Protein AF-A0A3E0DEE4-F1 (afdb_monomer_lite)

Radius of gyration: 17.73 Å; chains: 1; bounding box: 38×22×47 Å

Secondary structure (DSSP, 8-state):
-HHHHGGG----TT-----SS--HHHHHHHHHHHHHHHHHHHTSPP--SHHHHHHHHHHHHHHHHHHHHHHHHHHHHHHHHH-

Sequence (83 aa):
MRNQLFKSDNRDSNFTYRGESPSRLDNLTDAVFGIAVTPLIFNMASANSLEDLIVFTKTLPAFLISIGFLIVIWQEHVRFSEI

Structure (mmCIF, N/CA/C/O backbone):
data_AF-A0A3E0DEE4-F1
#
_entry.id   AF-A0A3E0DEE4-F1
#
loop_
_atom_site.group_PDB
_atom_site.id
_atom_site.type_symbol
_atom_site.label_atom_id
_atom_site.label_alt_id
_atom_site.label_comp_id
_atom_site.label_asym_id
_atom_site.label_entity_id
_atom_site.label_seq_id
_atom_site.pdbx_PDB_ins_code
_atom_site.Cartn_x
_atom_site.Cartn_y
_atom_site.Cartn_z
_atom_site.occupancy
_atom_site.B_iso_or_equiv
_atom_site.auth_seq_id
_atom_site.auth_comp_id
_atom_site.auth_asym_id
_atom_site.auth_atom_id
_atom_site.pdbx_PDB_model_num
ATOM 1 N N . MET A 1 1 ? -10.856 5.156 3.557 1.00 58.34 1 MET A N 1
ATOM 2 C CA . MET A 1 1 ? -10.578 3.864 2.890 1.00 58.34 1 MET A CA 1
ATOM 3 C C . MET A 1 1 ? -10.943 2.688 3.799 1.00 58.34 1 MET A C 1
ATOM 5 O O . MET A 1 1 ? -11.785 1.900 3.398 1.00 58.34 1 MET A O 1
ATOM 9 N N . ARG A 1 2 ? -10.456 2.640 5.052 1.00 63.72 2 ARG A N 1
ATOM 10 C CA . ARG A 1 2 ? -10.844 1.644 6.081 1.00 63.72 2 ARG A CA 1
ATOM 11 C C . ARG A 1 2 ? -12.357 1.439 6.283 1.00 63.72 2 ARG A C 1
ATOM 13 O O . ARG A 1 2 ? -12.813 0.307 6.278 1.00 63.72 2 ARG A O 1
ATOM 20 N N . ASN A 1 3 ? -13.154 2.511 6.343 1.00 61.31 3 ASN A N 1
ATOM 21 C CA . ASN A 1 3 ? -14.610 2.415 6.574 1.00 61.31 3 ASN A CA 1
ATOM 22 C C . ASN A 1 3 ? -15.384 1.605 5.519 1.00 61.31 3 ASN A C 1
ATOM 24 O O . ASN A 1 3 ? -16.503 1.177 5.781 1.00 61.31 3 ASN A O 1
ATOM 28 N N . GLN A 1 4 ? -14.813 1.405 4.327 1.00 64.19 4 GLN A N 1
ATOM 29 C CA . GLN A 1 4 ? -15.417 0.556 3.300 1.00 64.19 4 GLN A CA 1
ATOM 30 C C . GLN A 1 4 ? -15.132 -0.934 3.536 1.00 64.19 4 GLN A C 1
ATOM 32 O O . GLN A 1 4 ? -15.970 -1.753 3.175 1.00 64.19 4 GLN A O 1
ATOM 37 N N . LEU A 1 5 ? -14.009 -1.278 4.183 1.00 60.41 5 LEU A N 1
ATOM 38 C CA . LEU A 1 5 ? -13.693 -2.654 4.586 1.00 60.41 5 LEU A CA 1
ATOM 39 C C . LEU A 1 5 ? -14.623 -3.113 5.715 1.00 60.41 5 LEU A C 1
ATOM 41 O O . LEU A 1 5 ? -15.206 -4.187 5.624 1.00 60.41 5 LEU A O 1
ATOM 45 N N . PHE A 1 6 ? -14.868 -2.248 6.705 1.00 62.69 6 PHE A N 1
ATOM 46 C CA . PHE A 1 6 ? -15.752 -2.553 7.839 1.00 62.69 6 PHE A CA 1
ATOM 47 C C . PHE A 1 6 ? -17.210 -2.821 7.436 1.00 62.69 6 PHE A C 1
ATOM 49 O O . PHE A 1 6 ? -17.939 -3.511 8.139 1.00 62.69 6 PHE A O 1
ATOM 56 N N . LYS A 1 7 ? -17.658 -2.297 6.288 1.00 56.47 7 LYS A N 1
ATOM 57 C CA . LYS A 1 7 ? -19.037 -2.482 5.810 1.00 56.47 7 LYS A CA 1
ATOM 58 C C . LYS A 1 7 ? -19.281 -3.867 5.187 1.00 56.47 7 LYS A C 1
ATOM 60 O O . LYS A 1 7 ? -20.431 -4.208 4.928 1.00 56.47 7 LYS A O 1
ATOM 65 N N . SER A 1 8 ? -18.224 -4.637 4.920 1.00 56.28 8 SER A N 1
ATOM 66 C CA . SER A 1 8 ? -18.299 -5.946 4.257 1.00 56.28 8 SER A CA 1
ATOM 67 C C . SER A 1 8 ? -18.209 -7.136 5.220 1.00 56.28 8 SER A C 1
ATOM 69 O O . SER A 1 8 ? -18.274 -8.276 4.757 1.00 56.28 8 SER A O 1
ATOM 71 N N . ASP A 1 9 ? -18.009 -6.910 6.519 1.00 63.81 9 ASP A N 1
ATOM 72 C CA . ASP A 1 9 ? -17.520 -7.976 7.388 1.00 63.81 9 ASP A CA 1
ATOM 73 C C . ASP A 1 9 ? -18.645 -8.858 7.957 1.00 63.81 9 ASP A C 1
ATOM 75 O O . ASP A 1 9 ? -19.609 -8.374 8.556 1.00 63.81 9 ASP A O 1
ATOM 79 N N . ASN A 1 10 ? -18.501 -10.177 7.784 1.00 66.88 10 ASN A N 1
ATOM 80 C CA . ASN A 1 10 ? -19.230 -11.183 8.561 1.00 66.88 10 ASN A CA 1
ATOM 81 C C . ASN A 1 10 ? -18.624 -11.184 9.971 1.00 66.88 10 ASN A C 1
ATOM 83 O O . ASN A 1 10 ? -17.841 -12.065 10.317 1.00 66.88 10 ASN A O 1
ATOM 87 N N . ARG A 1 11 ? -18.941 -10.155 10.763 1.00 70.94 11 ARG A N 1
ATOM 88 C CA . ARG A 1 11 ? -18.465 -10.043 12.144 1.00 70.94 11 ARG A CA 1
ATOM 89 C C . ARG A 1 11 ? -18.915 -11.272 12.935 1.00 70.94 11 ARG A C 1
ATOM 91 O O . ARG A 1 11 ? -20.110 -11.569 12.989 1.00 70.94 11 ARG A O 1
ATOM 98 N N . ASP A 1 12 ? -17.969 -11.980 13.544 1.00 76.50 12 ASP A N 1
ATOM 99 C CA . ASP A 1 12 ? -18.280 -13.127 14.395 1.00 76.50 12 ASP A CA 1
ATOM 100 C C . ASP A 1 12 ? -18.962 -12.622 15.671 1.00 76.50 12 ASP A C 1
ATOM 102 O O . ASP A 1 12 ? -18.423 -11.781 16.391 1.00 76.50 12 ASP A O 1
ATOM 106 N N . SER A 1 13 ? -20.148 -13.149 15.974 1.00 75.94 13 SER A N 1
ATOM 107 C CA . SER A 1 13 ? -20.896 -12.815 17.190 1.00 75.94 13 SER A CA 1
ATOM 108 C C . SER A 1 13 ? -20.151 -13.159 18.484 1.00 75.94 13 SER A C 1
ATOM 110 O O . SER A 1 13 ? -20.497 -12.641 19.543 1.00 75.94 13 SER A O 1
ATOM 112 N N . ASN A 1 14 ? -19.147 -14.038 18.416 1.00 82.25 14 ASN A N 1
ATOM 113 C CA . ASN A 1 14 ? -18.319 -14.425 19.556 1.00 82.25 14 ASN A CA 1
ATOM 114 C C . ASN A 1 14 ? -17.148 -13.462 19.801 1.00 82.25 14 ASN A C 1
ATOM 116 O O . ASN A 1 14 ? -16.462 -13.593 20.816 1.00 82.25 14 ASN A O 1
ATOM 120 N N . PHE A 1 15 ? -16.902 -12.509 18.896 1.00 79.25 15 PHE A N 1
ATOM 121 C CA . PHE A 1 15 ? -15.773 -11.594 18.984 1.00 79.25 15 PHE A CA 1
ATOM 122 C C . PHE A 1 15 ? -16.222 -10.164 19.327 1.00 79.25 15 PHE A C 1
ATOM 124 O O . PHE A 1 15 ? -17.186 -9.638 18.775 1.00 79.25 15 PHE A O 1
ATOM 131 N N . THR A 1 16 ? -15.526 -9.513 20.267 1.00 75.56 16 THR A N 1
ATOM 132 C CA . THR A 1 16 ? -15.779 -8.106 20.621 1.00 75.56 16 THR A CA 1
ATOM 133 C C . THR A 1 16 ? -14.757 -7.219 19.930 1.00 75.56 16 THR A C 1
ATOM 135 O O . THR A 1 16 ? -13.643 -7.077 20.420 1.00 75.56 16 THR A O 1
ATOM 138 N N . TYR A 1 17 ? -15.153 -6.609 18.821 1.00 75.88 17 TYR A N 1
ATOM 139 C CA . TYR A 1 17 ? -14.321 -5.701 18.034 1.00 75.88 17 TYR A CA 1
ATOM 140 C C . TYR A 1 17 ? -14.117 -4.374 18.776 1.00 75.88 17 TYR A C 1
ATOM 142 O O . TYR A 1 17 ? -15.077 -3.639 19.020 1.00 75.88 17 TYR A O 1
ATOM 150 N N . ARG A 1 18 ? -12.878 -4.077 19.185 1.00 73.12 18 ARG A N 1
ATOM 151 C CA . ARG A 1 18 ? -12.532 -2.877 19.977 1.00 73.12 18 ARG A CA 1
ATOM 152 C C . ARG A 1 18 ? -11.953 -1.743 19.135 1.00 73.12 18 ARG A C 1
ATOM 154 O O . ARG A 1 18 ? -11.882 -0.612 19.614 1.00 73.12 18 ARG A O 1
ATOM 161 N N . GLY A 1 19 ? -11.569 -2.021 17.890 1.00 72.50 19 GLY A N 1
ATOM 162 C CA . GLY A 1 19 ? -10.940 -1.061 16.982 1.00 72.50 19 GLY A CA 1
ATOM 163 C C . GLY A 1 19 ? -11.898 -0.196 16.154 1.00 72.50 19 GLY A C 1
ATOM 164 O O . GLY A 1 19 ? -11.513 0.248 15.075 1.00 72.50 19 GLY A O 1
ATOM 165 N N . GLU A 1 20 ? -13.130 0.074 16.615 1.00 68.19 20 GLU A N 1
ATOM 166 C CA . GLU A 1 20 ? -14.092 0.904 15.856 1.00 68.19 20 GLU A CA 1
ATOM 167 C C . GLU A 1 20 ? -13.607 2.350 15.641 1.00 68.19 20 GLU A C 1
ATOM 169 O O . GLU A 1 20 ? -13.971 2.997 14.656 1.00 68.19 20 GLU A O 1
ATOM 174 N N . SER A 1 21 ? -12.750 2.857 16.533 1.00 74.31 21 SER A N 1
ATOM 175 C CA . SER A 1 21 ? -12.061 4.138 16.365 1.00 74.31 21 SER A CA 1
ATOM 176 C C . SER A 1 21 ? -10.580 3.914 16.030 1.00 74.31 21 SER A C 1
ATOM 178 O O . SER A 1 21 ? -9.866 3.352 16.865 1.00 74.31 21 SER A O 1
ATOM 180 N N . PRO A 1 22 ? -10.079 4.384 14.871 1.00 74.94 22 PRO A N 1
ATOM 181 C CA . PRO A 1 22 ? -8.680 4.200 14.499 1.00 74.94 22 PRO A CA 1
ATOM 182 C C . PRO A 1 22 ? -7.747 4.924 15.475 1.00 74.94 22 PRO A C 1
ATOM 184 O O . PRO A 1 22 ? -7.908 6.116 15.758 1.00 74.94 22 PRO A O 1
ATOM 187 N N . SER A 1 23 ? -6.743 4.205 15.977 1.00 85.44 23 SER A N 1
ATOM 188 C CA . SER A 1 23 ? -5.723 4.766 16.858 1.00 85.44 23 SER A CA 1
ATOM 189 C C . SER A 1 23 ? -4.702 5.619 16.087 1.00 85.44 23 SER A C 1
ATOM 191 O O . SER A 1 23 ? -4.634 5.633 14.856 1.00 85.44 23 SER A O 1
ATOM 193 N N . ARG A 1 24 ? -3.826 6.332 16.810 1.00 88.88 24 ARG A N 1
ATOM 194 C CA . ARG A 1 24 ? -2.695 7.043 16.179 1.00 88.88 24 ARG A CA 1
ATOM 195 C C . ARG A 1 24 ? -1.744 6.090 15.445 1.00 88.88 24 ARG A C 1
ATOM 197 O O . ARG A 1 24 ? -1.167 6.487 14.437 1.00 88.88 24 ARG A O 1
ATOM 204 N N . LEU A 1 25 ? -1.587 4.864 15.946 1.00 87.88 25 LEU A N 1
ATOM 205 C CA . LEU A 1 25 ? -0.751 3.835 15.326 1.00 87.88 25 LEU A CA 1
ATOM 206 C C . LEU A 1 25 ? -1.375 3.330 14.020 1.00 87.88 25 LEU A C 1
ATOM 208 O O . LEU A 1 25 ? -0.671 3.136 13.033 1.00 87.88 25 LEU A O 1
ATOM 212 N N . ASP A 1 26 ? -2.698 3.195 13.994 1.00 86.12 26 ASP A N 1
ATOM 213 C CA . ASP A 1 26 ? -3.457 2.814 12.802 1.00 86.12 26 ASP A CA 1
ATOM 214 C C . ASP A 1 26 ? -3.318 3.843 11.681 1.00 86.12 26 ASP A C 1
ATOM 216 O O . ASP A 1 26 ? -3.062 3.490 10.532 1.00 86.12 26 ASP A O 1
ATOM 220 N N . ASN A 1 27 ? -3.398 5.128 12.024 1.00 88.69 27 ASN A N 1
ATOM 221 C CA . ASN A 1 27 ? -3.198 6.202 11.053 1.00 88.69 27 ASN A CA 1
ATOM 222 C C . ASN A 1 27 ? -1.751 6.256 10.538 1.00 88.69 27 ASN A C 1
ATOM 224 O O . ASN A 1 27 ? -1.520 6.547 9.365 1.00 88.69 27 ASN A O 1
ATOM 228 N N . LEU A 1 28 ? -0.769 5.972 11.401 1.00 92.25 28 LEU A N 1
ATOM 229 C CA . LEU A 1 28 ? 0.634 5.894 10.995 1.00 92.25 28 LEU A CA 1
ATOM 230 C C . LEU A 1 28 ? 0.875 4.713 10.047 1.00 92.25 28 LEU A C 1
ATOM 232 O O . LEU A 1 28 ? 1.534 4.877 9.025 1.00 92.25 28 LEU A O 1
ATOM 236 N N . THR A 1 29 ? 0.339 3.538 10.370 1.00 91.44 29 THR A N 1
ATOM 237 C CA . THR A 1 29 ? 0.488 2.336 9.537 1.00 91.44 29 THR A CA 1
ATOM 238 C C . THR A 1 29 ? -0.179 2.516 8.175 1.00 91.44 29 THR A C 1
ATOM 240 O O . THR A 1 29 ? 0.460 2.232 7.165 1.00 91.44 29 THR A O 1
ATOM 243 N N . ASP A 1 30 ? -1.374 3.110 8.108 1.00 88.94 30 ASP A N 1
ATOM 244 C CA . ASP A 1 30 ? -2.020 3.466 6.834 1.00 88.94 30 ASP A CA 1
ATOM 245 C C . ASP A 1 30 ? -1.149 4.394 5.977 1.00 88.94 30 ASP A C 1
ATOM 247 O O . ASP A 1 30 ? -1.007 4.184 4.770 1.00 88.94 30 ASP A O 1
ATOM 251 N N . ALA A 1 31 ? -0.519 5.397 6.598 1.00 91.44 31 ALA A N 1
ATOM 252 C CA . ALA A 1 31 ? 0.393 6.295 5.900 1.00 91.44 31 ALA A CA 1
ATOM 253 C C . ALA A 1 31 ? 1.636 5.557 5.376 1.00 91.44 31 ALA A C 1
ATOM 255 O O . ALA A 1 31 ? 2.035 5.770 4.233 1.00 91.44 31 ALA A O 1
ATOM 256 N N . VAL A 1 32 ? 2.226 4.658 6.171 1.00 92.44 32 VAL A N 1
ATOM 257 C CA . VAL A 1 32 ? 3.395 3.858 5.763 1.00 92.44 32 VAL A CA 1
ATOM 258 C C . VAL A 1 32 ? 3.060 2.956 4.575 1.00 92.44 32 VAL A C 1
ATOM 260 O O . VAL A 1 32 ? 3.807 2.956 3.598 1.00 92.44 32 VAL A O 1
ATOM 263 N N . PHE A 1 33 ? 1.932 2.240 4.609 1.00 90.19 33 PHE A N 1
ATOM 264 C CA . PHE A 1 33 ? 1.506 1.388 3.492 1.00 90.19 33 PHE A CA 1
ATOM 265 C C . PHE A 1 33 ? 1.175 2.201 2.232 1.00 90.19 33 PHE A C 1
ATOM 267 O O . PHE A 1 33 ? 1.548 1.793 1.132 1.00 90.19 33 PHE A O 1
ATOM 274 N N . GLY A 1 34 ? 0.556 3.378 2.376 1.00 87.88 34 GLY A N 1
ATOM 275 C CA . GLY A 1 34 ? 0.324 4.293 1.254 1.00 87.88 34 GLY A CA 1
ATOM 276 C C . GLY A 1 34 ? 1.622 4.822 0.633 1.00 87.88 34 GLY A C 1
ATOM 277 O O . GLY A 1 34 ? 1.746 4.895 -0.589 1.00 87.88 34 GLY A O 1
ATOM 278 N N . ILE A 1 35 ? 2.623 5.141 1.459 1.00 89.69 35 ILE A N 1
ATOM 279 C CA . ILE A 1 35 ? 3.931 5.621 0.996 1.00 89.69 35 ILE A CA 1
ATOM 280 C C . ILE A 1 35 ? 4.742 4.491 0.356 1.00 89.69 35 ILE A C 1
ATOM 282 O O . ILE A 1 35 ? 5.416 4.743 -0.639 1.00 89.69 35 ILE A O 1
ATOM 286 N N . ALA A 1 36 ? 4.656 3.257 0.864 1.00 88.31 36 ALA A N 1
ATOM 287 C CA . ALA A 1 36 ? 5.452 2.110 0.414 1.00 88.31 36 ALA A CA 1
ATOM 288 C C . ALA A 1 36 ? 5.279 1.764 -1.077 1.00 88.31 36 ALA A C 1
ATOM 290 O O . ALA A 1 36 ? 6.201 1.231 -1.692 1.00 88.31 36 ALA A O 1
ATOM 291 N N . VAL A 1 37 ? 4.149 2.133 -1.689 1.00 83.94 37 VAL A N 1
ATOM 292 C CA . VAL A 1 37 ? 3.904 1.978 -3.136 1.00 83.94 37 VAL A CA 1
ATOM 293 C C . VAL A 1 37 ? 4.824 2.870 -3.982 1.00 83.94 37 VAL A C 1
ATOM 295 O O . VAL A 1 37 ? 5.215 2.511 -5.089 1.00 83.94 37 VAL A O 1
ATOM 298 N N . THR A 1 38 ? 5.215 4.027 -3.455 1.00 85.12 38 THR A N 1
ATOM 299 C CA . THR A 1 38 ? 6.027 5.026 -4.160 1.00 85.12 38 THR A CA 1
ATOM 300 C C . THR A 1 38 ? 7.447 4.527 -4.480 1.00 85.12 38 THR A C 1
ATOM 302 O O . THR A 1 38 ? 7.823 4.541 -5.653 1.00 85.12 38 THR A O 1
ATOM 305 N N . PRO A 1 39 ? 8.256 4.034 -3.518 1.00 84.31 39 PRO A N 1
ATOM 306 C CA . PRO A 1 39 ? 9.598 3.530 -3.812 1.00 84.31 39 PRO A CA 1
ATOM 307 C C . PRO A 1 39 ? 9.601 2.304 -4.734 1.00 84.31 39 PRO A C 1
ATOM 309 O O . PRO A 1 39 ? 10.570 2.123 -5.463 1.00 84.31 39 PRO A O 1
ATOM 312 N N . LEU A 1 40 ? 8.523 1.510 -4.778 1.00 81.81 40 LEU A N 1
ATOM 313 C CA . LEU A 1 40 ? 8.376 0.435 -5.768 1.00 81.81 40 LEU A CA 1
ATOM 314 C C . LEU A 1 40 ? 8.384 0.973 -7.217 1.00 81.81 40 LEU A C 1
ATOM 316 O O . LEU A 1 40 ? 8.855 0.281 -8.113 1.00 81.81 40 LEU A O 1
ATOM 320 N N . ILE A 1 41 ? 7.902 2.204 -7.448 1.00 75.00 41 ILE A N 1
ATOM 321 C CA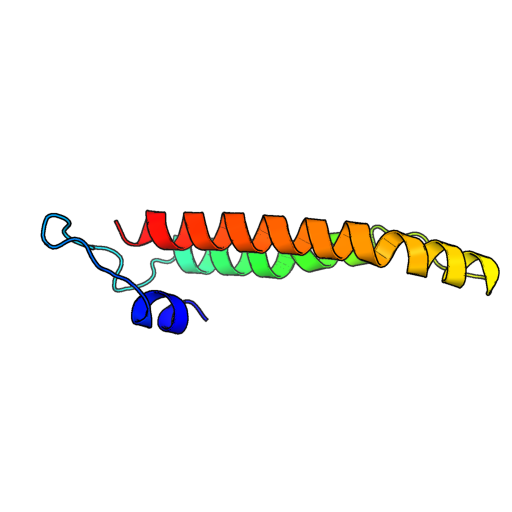 . ILE A 1 41 ? 7.950 2.879 -8.759 1.00 75.00 41 ILE A CA 1
ATOM 322 C C . ILE A 1 41 ? 9.327 3.509 -8.985 1.00 75.00 41 ILE A C 1
ATOM 324 O O . ILE A 1 41 ? 9.930 3.341 -10.042 1.00 75.00 41 ILE A O 1
ATOM 328 N N . PHE A 1 42 ? 9.825 4.245 -7.987 1.00 74.12 42 PHE A N 1
ATOM 329 C CA . PHE A 1 42 ? 11.031 5.070 -8.118 1.00 74.12 42 PHE A CA 1
ATOM 330 C C . PHE A 1 42 ? 12.352 4.291 -8.058 1.00 74.12 42 PHE A C 1
ATOM 332 O O . PHE A 1 42 ? 13.400 4.868 -8.335 1.00 74.12 42 PHE A O 1
ATOM 339 N N . ASN A 1 43 ? 12.339 2.998 -7.721 1.00 74.62 43 ASN A N 1
ATOM 340 C CA . ASN A 1 43 ? 13.548 2.170 -7.750 1.00 74.62 43 ASN A CA 1
ATOM 341 C C . ASN A 1 43 ? 14.020 1.825 -9.178 1.00 74.62 43 ASN A C 1
ATOM 343 O O . ASN A 1 43 ? 15.141 1.355 -9.354 1.00 74.62 43 ASN A O 1
ATOM 347 N N . MET A 1 44 ? 13.195 2.056 -10.202 1.00 65.62 44 MET A N 1
ATOM 348 C CA . MET A 1 44 ? 13.536 1.689 -11.575 1.00 65.62 44 MET A CA 1
ATOM 349 C C . MET A 1 44 ? 14.413 2.747 -12.261 1.00 65.62 44 MET A C 1
ATOM 351 O O . MET A 1 44 ? 14.181 3.948 -12.135 1.00 65.62 44 MET A O 1
ATOM 355 N N . ALA A 1 45 ? 15.440 2.283 -12.980 1.00 64.31 45 ALA A N 1
ATOM 356 C CA . ALA A 1 45 ? 16.390 3.126 -13.705 1.00 64.31 45 ALA A CA 1
ATOM 357 C C . ALA A 1 45 ? 15.692 4.032 -14.738 1.00 64.31 45 ALA A C 1
ATOM 359 O O . ALA A 1 45 ? 14.649 3.674 -15.289 1.00 64.31 45 ALA A O 1
ATOM 360 N N . SER A 1 46 ? 16.274 5.203 -15.019 1.00 70.50 46 SER A N 1
ATOM 361 C CA . SER A 1 46 ? 15.740 6.123 -16.025 1.00 70.50 46 SER A CA 1
ATOM 362 C C . SER A 1 46 ? 15.751 5.477 -17.413 1.00 70.50 46 SER A C 1
ATOM 364 O O . SER A 1 46 ? 16.788 5.019 -17.890 1.00 70.50 46 SER A O 1
ATOM 366 N N . ALA A 1 47 ? 14.590 5.449 -18.073 1.00 76.56 47 ALA A N 1
ATOM 367 C CA . ALA A 1 47 ? 14.490 5.030 -19.465 1.00 76.56 47 ALA A CA 1
ATOM 368 C C . ALA A 1 47 ? 14.961 6.183 -20.360 1.00 76.56 47 ALA A C 1
ATOM 370 O O . ALA A 1 47 ? 14.268 7.194 -20.484 1.00 76.56 47 ALA A O 1
ATOM 371 N N . ASN A 1 48 ? 16.151 6.051 -20.950 1.00 85.75 48 ASN A N 1
ATOM 372 C CA . ASN A 1 48 ? 16.739 7.084 -21.811 1.00 85.75 48 ASN A CA 1
ATOM 373 C C . ASN A 1 48 ? 16.546 6.767 -23.306 1.00 85.75 48 ASN A C 1
ATOM 375 O O . ASN A 1 48 ? 16.881 7.584 -24.162 1.00 85.75 48 ASN A O 1
ATOM 379 N N . SER A 1 49 ? 15.982 5.597 -23.623 1.00 89.19 49 SER A N 1
ATOM 380 C CA . SER A 1 49 ? 15.680 5.140 -24.978 1.00 89.19 49 SER A CA 1
ATOM 381 C C . SER A 1 49 ? 14.322 4.426 -25.071 1.00 89.19 49 SER A C 1
ATOM 383 O O . SER A 1 49 ? 13.725 4.029 -24.068 1.00 89.19 49 SER A O 1
ATOM 385 N N . LEU A 1 50 ? 13.828 4.237 -26.301 1.00 88.31 50 LEU A N 1
ATOM 386 C CA . LEU A 1 50 ? 12.610 3.459 -26.559 1.00 88.31 50 LEU A CA 1
ATOM 387 C C . LEU A 1 50 ? 12.764 1.991 -26.126 1.00 88.31 50 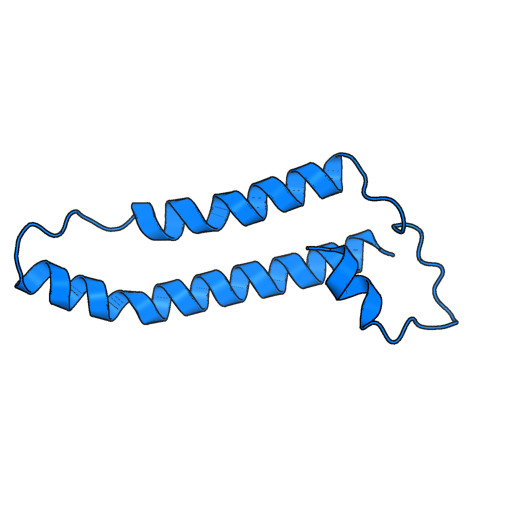LEU A C 1
ATOM 389 O O . LEU A 1 50 ? 11.806 1.386 -25.650 1.00 88.31 50 LEU A O 1
ATOM 393 N N . GLU A 1 51 ? 13.961 1.423 -26.276 1.00 89.12 51 GLU A N 1
ATOM 394 C CA . GLU A 1 51 ? 14.259 0.056 -25.846 1.00 89.12 51 GLU A CA 1
ATOM 395 C C . GLU A 1 51 ? 14.139 -0.078 -24.323 1.00 89.12 51 GLU A C 1
ATOM 397 O O . GLU A 1 51 ? 13.460 -0.987 -23.838 1.00 89.12 51 GLU A O 1
ATOM 402 N N . ASP A 1 52 ? 14.669 0.896 -23.577 1.00 85.88 52 ASP A N 1
ATOM 403 C CA . ASP A 1 52 ? 14.531 0.947 -22.118 1.00 85.88 52 ASP A CA 1
ATOM 404 C C . ASP A 1 52 ? 13.061 1.049 -21.688 1.00 85.88 52 ASP A C 1
ATOM 406 O O . ASP A 1 52 ? 12.658 0.423 -20.710 1.00 85.88 52 ASP A O 1
ATOM 410 N N . LEU A 1 53 ? 12.226 1.785 -22.435 1.00 86.38 53 LEU A N 1
ATOM 411 C CA . LEU A 1 53 ? 10.791 1.899 -22.153 1.00 86.38 53 LEU A CA 1
ATOM 412 C C . LEU A 1 53 ? 10.046 0.569 -22.360 1.00 86.38 53 LEU A C 1
ATOM 414 O O . LEU A 1 53 ? 9.140 0.223 -21.595 1.00 86.38 53 LEU A O 1
ATOM 418 N N . ILE A 1 54 ? 10.423 -0.202 -23.381 1.00 89.12 54 ILE A N 1
ATOM 419 C CA . ILE A 1 54 ? 9.856 -1.535 -23.623 1.00 89.12 54 ILE A CA 1
ATOM 420 C C . ILE A 1 54 ? 10.271 -2.491 -22.502 1.00 89.12 54 ILE A C 1
ATOM 422 O O . ILE A 1 54 ? 9.438 -3.249 -22.000 1.00 89.12 54 ILE A O 1
ATOM 426 N N . VAL A 1 55 ? 11.538 -2.449 -22.083 1.00 86.62 55 VAL A N 1
ATOM 427 C CA . VAL A 1 55 ? 12.041 -3.237 -20.947 1.00 86.62 55 VAL A CA 1
ATOM 428 C C . VAL A 1 55 ? 11.326 -2.844 -19.653 1.00 86.62 55 VAL A C 1
ATOM 430 O O . VAL A 1 55 ? 10.866 -3.722 -18.927 1.00 86.62 55 VAL A O 1
ATOM 433 N N . PHE A 1 56 ? 11.127 -1.549 -19.412 1.00 84.00 56 PHE A N 1
ATOM 434 C CA . PHE A 1 56 ? 10.349 -1.029 -18.286 1.00 84.00 56 PHE A CA 1
ATOM 435 C C . PHE A 1 56 ? 8.901 -1.531 -18.297 1.00 84.00 56 PHE A C 1
ATOM 437 O O . PHE A 1 56 ? 8.369 -1.983 -17.289 1.00 84.00 56 PHE A O 1
ATOM 444 N N . THR A 1 57 ? 8.239 -1.527 -19.451 1.00 86.62 57 THR A N 1
ATOM 445 C CA . THR A 1 57 ? 6.845 -1.988 -19.533 1.00 86.62 57 THR A CA 1
ATOM 446 C C . THR A 1 57 ? 6.723 -3.471 -19.160 1.00 86.62 57 THR A C 1
ATOM 448 O O . THR A 1 57 ? 5.720 -3.889 -18.582 1.00 86.62 57 THR A O 1
ATOM 451 N N . LYS A 1 58 ? 7.768 -4.273 -19.409 1.00 89.00 58 LYS A N 1
ATOM 452 C CA . LYS A 1 58 ? 7.817 -5.688 -19.010 1.00 89.00 58 LYS A CA 1
ATOM 453 C C . LYS A 1 58 ? 7.957 -5.896 -17.498 1.00 89.00 58 LYS A C 1
ATOM 455 O O . LYS A 1 58 ? 7.626 -6.983 -17.033 1.00 89.00 58 LYS A O 1
ATOM 460 N N . THR A 1 59 ? 8.412 -4.904 -16.729 1.00 85.38 59 THR A N 1
ATOM 461 C CA . THR A 1 59 ? 8.504 -5.000 -15.259 1.00 85.38 59 THR A CA 1
ATOM 462 C C . THR A 1 59 ? 7.215 -4.566 -14.555 1.00 85.38 59 THR A C 1
ATOM 464 O O . THR A 1 59 ? 6.996 -4.950 -13.404 1.00 85.38 59 THR A O 1
ATOM 467 N N . LEU A 1 60 ? 6.310 -3.857 -15.245 1.00 85.62 60 LEU A N 1
ATOM 468 C CA . LEU A 1 60 ? 5.012 -3.436 -14.696 1.00 85.62 60 LEU A CA 1
ATOM 469 C C . LEU A 1 60 ? 4.186 -4.579 -14.078 1.00 85.62 60 LEU A C 1
ATOM 471 O O . LEU A 1 60 ? 3.635 -4.370 -12.998 1.00 85.62 60 LEU A O 1
ATOM 475 N N . PRO A 1 61 ? 4.099 -5.791 -14.663 1.00 90.62 61 PRO A N 1
ATOM 476 C CA . PRO A 1 61 ? 3.365 -6.890 -14.038 1.00 90.62 61 PRO A CA 1
ATOM 477 C C . PRO A 1 61 ? 3.932 -7.287 -12.668 1.00 90.62 61 PRO A C 1
ATOM 479 O O . PRO A 1 61 ? 3.17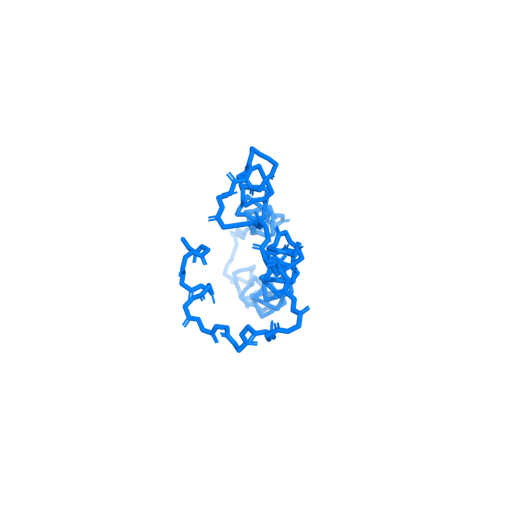1 -7.486 -11.724 1.00 90.62 61 PRO A O 1
ATOM 482 N N . ALA A 1 62 ? 5.260 -7.348 -12.526 1.00 89.19 62 ALA A N 1
ATOM 483 C CA . ALA A 1 62 ? 5.910 -7.667 -11.253 1.00 89.19 62 ALA A CA 1
ATOM 484 C C . ALA A 1 62 ? 5.660 -6.574 -10.198 1.00 89.19 62 ALA A C 1
ATOM 486 O O . ALA A 1 62 ? 5.429 -6.866 -9.021 1.00 89.19 62 ALA A O 1
ATOM 487 N N . PHE A 1 63 ? 5.634 -5.315 -10.637 1.00 86.56 63 PHE A N 1
ATOM 488 C CA . PHE A 1 63 ? 5.285 -4.172 -9.802 1.00 86.56 63 PHE A CA 1
ATOM 489 C C . PHE A 1 63 ? 3.826 -4.234 -9.316 1.00 86.56 63 PHE A C 1
ATOM 491 O O . PHE A 1 63 ? 3.569 -4.092 -8.121 1.00 86.56 63 PHE A O 1
ATOM 498 N N . LEU A 1 64 ? 2.873 -4.533 -10.205 1.00 90.19 64 LEU A N 1
ATOM 499 C CA . LEU A 1 64 ? 1.459 -4.685 -9.844 1.00 90.19 64 LEU A CA 1
ATOM 500 C C . LEU A 1 64 ? 1.233 -5.837 -8.858 1.00 90.19 64 LEU A C 1
ATOM 502 O O . LEU A 1 64 ? 0.465 -5.685 -7.910 1.00 90.19 64 LEU A O 1
ATOM 506 N N . ILE A 1 65 ? 1.931 -6.962 -9.037 1.00 94.00 65 ILE A N 1
ATOM 507 C CA . ILE A 1 65 ? 1.882 -8.089 -8.095 1.00 94.00 65 ILE A CA 1
ATOM 508 C C . ILE A 1 65 ? 2.413 -7.664 -6.719 1.00 94.00 65 ILE A C 1
ATOM 510 O O . ILE A 1 65 ? 1.796 -7.968 -5.701 1.00 94.00 65 ILE A O 1
ATOM 514 N N . SER A 1 66 ? 3.514 -6.910 -6.680 1.00 92.00 66 SER A N 1
ATOM 515 C CA . SER A 1 66 ? 4.088 -6.390 -5.431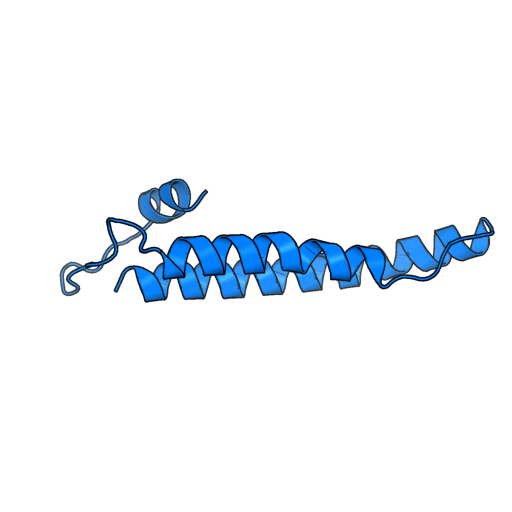 1.00 92.00 66 SER A CA 1
ATOM 516 C C . SER A 1 66 ? 3.131 -5.442 -4.701 1.00 92.00 66 SER A C 1
ATOM 5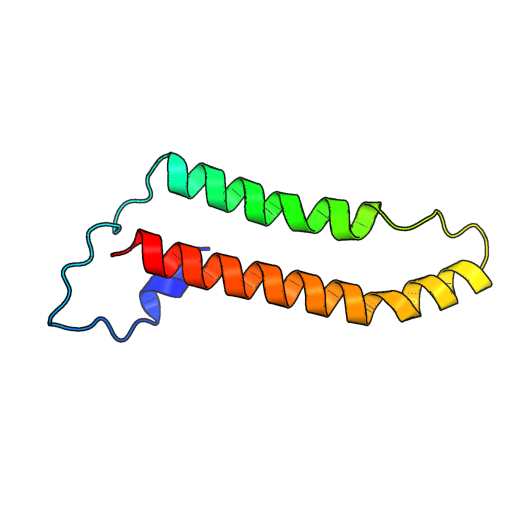18 O O . SER A 1 66 ? 2.943 -5.571 -3.491 1.00 92.00 66 SER A O 1
ATOM 520 N N . ILE A 1 67 ? 2.464 -4.536 -5.428 1.00 90.94 67 ILE A N 1
ATOM 521 C CA . ILE A 1 67 ? 1.389 -3.706 -4.864 1.00 90.94 67 ILE A CA 1
ATOM 522 C C . ILE A 1 67 ? 0.262 -4.585 -4.323 1.00 90.94 67 ILE A C 1
ATOM 524 O O . ILE A 1 67 ? -0.220 -4.343 -3.220 1.00 90.94 67 ILE A O 1
ATOM 528 N N . GLY A 1 68 ? -0.155 -5.601 -5.081 1.00 93.25 68 GLY A N 1
ATOM 529 C CA . GLY A 1 68 ? -1.193 -6.537 -4.657 1.00 93.25 68 GLY A CA 1
ATOM 530 C C . GLY A 1 68 ? -0.867 -7.179 -3.309 1.00 93.25 68 GLY A C 1
ATOM 531 O O . GLY A 1 68 ? -1.703 -7.164 -2.408 1.00 93.25 68 GLY A O 1
ATOM 532 N N . PHE A 1 69 ? 0.369 -7.651 -3.124 1.00 94.00 69 PHE A N 1
ATOM 533 C CA . PHE A 1 69 ? 0.823 -8.183 -1.838 1.00 94.00 69 PHE A CA 1
ATOM 534 C C . PHE A 1 69 ? 0.787 -7.143 -0.716 1.00 94.00 69 PHE A C 1
ATOM 536 O O . PHE A 1 69 ? 0.317 -7.458 0.376 1.00 94.00 69 PHE A O 1
ATOM 543 N N . LEU A 1 70 ? 1.225 -5.905 -0.969 1.00 92.62 70 LEU A N 1
ATOM 544 C CA . LEU A 1 70 ? 1.135 -4.834 0.029 1.00 92.62 70 LEU A CA 1
ATOM 545 C C . LEU A 1 70 ? -0.311 -4.556 0.449 1.00 92.62 70 LEU A C 1
ATOM 547 O O . LEU A 1 70 ? -0.569 -4.377 1.637 1.00 92.62 70 LEU A O 1
ATOM 551 N N . ILE A 1 71 ? -1.250 -4.555 -0.501 1.00 91.06 71 ILE A N 1
ATOM 552 C CA . ILE A 1 71 ? -2.675 -4.356 -0.217 1.00 91.06 71 ILE A CA 1
ATOM 553 C C . ILE A 1 71 ? -3.216 -5.502 0.640 1.00 91.06 71 ILE A C 1
ATOM 555 O O . ILE A 1 71 ? -3.902 -5.232 1.621 1.00 91.06 71 ILE A O 1
ATOM 559 N N . VAL A 1 72 ? -2.888 -6.756 0.316 1.00 93.12 72 VAL A N 1
ATOM 560 C CA . VAL A 1 72 ? -3.322 -7.920 1.108 1.00 93.12 72 VAL A CA 1
ATOM 561 C C . VAL A 1 72 ? -2.787 -7.829 2.536 1.00 93.12 72 VAL A C 1
ATOM 563 O O . VAL A 1 72 ? -3.554 -7.946 3.485 1.00 93.12 72 VAL A O 1
ATOM 566 N N . ILE A 1 73 ? -1.495 -7.542 2.711 1.00 93.25 73 ILE A N 1
ATOM 567 C CA . ILE A 1 73 ? -0.892 -7.391 4.045 1.00 93.25 73 ILE A CA 1
ATOM 568 C C . ILE A 1 73 ? -1.556 -6.243 4.817 1.00 93.25 73 ILE A C 1
ATOM 570 O O . ILE A 1 73 ? -1.845 -6.381 6.005 1.00 93.25 73 ILE A O 1
ATOM 574 N N . TRP A 1 74 ? -1.831 -5.122 4.150 1.00 91.75 74 TRP A N 1
ATOM 575 C CA . TRP A 1 74 ? -2.536 -4.000 4.759 1.00 91.75 74 TRP A CA 1
ATOM 576 C C . TRP A 1 74 ? -3.958 -4.382 5.188 1.00 91.75 74 TRP A C 1
ATOM 578 O O . TRP A 1 74 ? -4.361 -4.049 6.297 1.00 91.75 74 TRP A O 1
ATOM 588 N N . GLN A 1 75 ? -4.705 -5.132 4.371 1.00 89.00 75 GLN A N 1
ATOM 589 C CA . GLN A 1 75 ? -6.041 -5.620 4.735 1.00 89.00 75 GLN A CA 1
ATOM 590 C C . GLN A 1 75 ? -6.009 -6.530 5.968 1.00 89.00 75 GLN A C 1
ATOM 592 O O . GLN A 1 75 ? -6.828 -6.368 6.872 1.00 89.00 75 GLN A O 1
ATOM 597 N N . GLU A 1 76 ? -5.042 -7.443 6.036 1.00 89.56 76 GLU A N 1
ATOM 598 C CA . GLU A 1 76 ? -4.829 -8.314 7.196 1.00 89.56 76 GLU A CA 1
ATOM 599 C C . GLU A 1 76 ? -4.485 -7.505 8.455 1.00 89.56 76 GLU A C 1
ATOM 601 O O . GLU A 1 76 ? -5.036 -7.756 9.527 1.00 89.56 76 GLU A O 1
ATOM 606 N N . HIS A 1 77 ? -3.638 -6.481 8.320 1.00 89.56 77 HIS A N 1
ATOM 607 C CA . HIS A 1 77 ? -3.315 -5.564 9.411 1.00 89.56 77 HIS A CA 1
ATOM 608 C C . HIS A 1 77 ? -4.549 -4.779 9.878 1.00 89.56 77 HIS A C 1
ATOM 610 O O . HIS A 1 77 ? -4.774 -4.645 11.076 1.00 89.56 77 HIS A O 1
ATOM 616 N N . VAL A 1 78 ? -5.374 -4.276 8.953 1.00 86.88 78 VAL A N 1
ATOM 617 C CA . VAL A 1 78 ? -6.624 -3.578 9.290 1.00 86.88 78 VAL A CA 1
ATOM 618 C C . VAL A 1 78 ? -7.559 -4.491 10.081 1.00 86.88 78 VAL A C 1
ATOM 620 O O . VAL A 1 78 ? -8.087 -4.043 11.097 1.00 86.88 78 VAL A O 1
ATOM 623 N N . ARG A 1 79 ? -7.725 -5.750 9.653 1.00 84.62 79 ARG A N 1
ATOM 624 C CA . ARG A 1 79 ? -8.562 -6.736 10.354 1.00 84.62 79 ARG A CA 1
ATOM 625 C C . ARG A 1 79 ? -8.018 -7.050 11.746 1.00 84.62 79 ARG A C 1
ATOM 627 O O . ARG A 1 79 ? -8.784 -7.130 12.696 1.00 84.62 79 ARG A O 1
ATOM 634 N N . PHE A 1 80 ? -6.700 -7.198 11.878 1.00 85.44 80 PHE A N 1
ATOM 635 C CA . PHE A 1 80 ? -6.061 -7.427 13.173 1.00 85.44 80 PHE A CA 1
ATOM 636 C C . PHE A 1 80 ? -6.214 -6.235 14.126 1.00 85.44 80 PHE A C 1
ATOM 638 O O . PHE A 1 80 ? -6.467 -6.442 15.303 1.00 85.44 80 PHE A O 1
ATOM 645 N N . SER A 1 81 ? -6.108 -4.998 13.638 1.00 83.50 81 SER A N 1
ATOM 646 C CA . SER A 1 81 ? -6.319 -3.802 14.467 1.00 83.50 81 SER A CA 1
ATOM 647 C C . SER A 1 81 ? -7.761 -3.639 14.968 1.00 83.50 81 SER A C 1
ATOM 649 O O . SER A 1 81 ? -8.000 -2.857 15.885 1.00 83.50 81 SER A O 1
ATOM 651 N N . GLU A 1 82 ? -8.735 -4.298 14.336 1.00 76.88 82 GLU A N 1
ATOM 652 C CA . GLU A 1 82 ? -10.149 -4.213 14.721 1.00 76.88 82 GLU A CA 1
ATOM 653 C C . GLU A 1 82 ? -10.495 -5.115 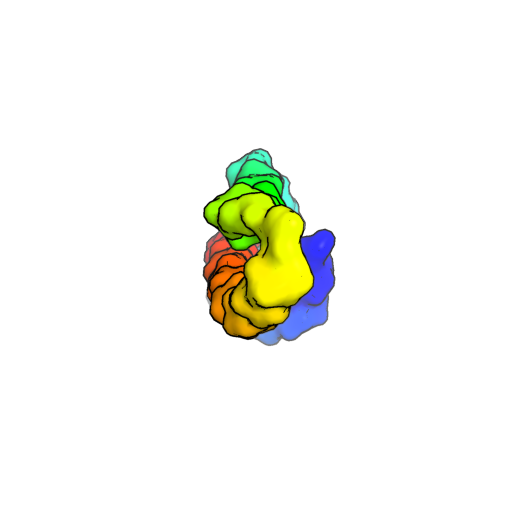15.918 1.00 76.88 82 GLU A C 1
ATOM 655 O O . GLU A 1 82 ? -11.448 -4.831 16.654 1.00 76.88 82 GLU A O 1
ATOM 660 N N . ILE A 1 83 ? -9.703 -6.177 16.101 1.00 73.88 83 ILE A N 1
ATOM 661 C CA . ILE A 1 83 ? -9.804 -7.185 17.163 1.00 73.88 83 ILE A CA 1
ATOM 662 C C . ILE A 1 83 ? -9.419 -6.564 18.514 1.00 73.88 83 ILE A C 1
ATOM 664 O O . ILE A 1 83 ? -10.276 -6.560 19.430 1.00 73.88 83 ILE A O 1
#

pLDDT: mean 81.59, std 10.31, range [56.28, 94.0]

InterPro domains:
  IPR010617 Endosomal/lysosomal proton channel TMEM175-like [PF06736] (24-80)

Organism: NCBI:txid238540

Foldseek 3Di:
DLVVLVVPDPDDPVDDFPLPDPDPVNVVVVVVLVCVLVVLVVVDDDDPDPVSVVVVVVCVVVSVVVNVVSVVVNSVVSVVSRD